Protein AF-A0A3L9HXM2-F1 (afdb_monomer)

Structure (mmCIF, N/CA/C/O backbone):
data_AF-A0A3L9HXM2-F1
#
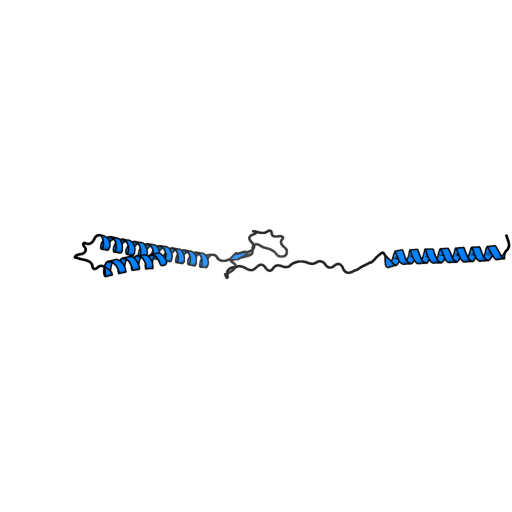_entry.id   AF-A0A3L9HXM2-F1
#
loop_
_atom_site.group_PDB
_atom_site.id
_atom_site.type_symbol
_atom_site.label_atom_id
_atom_site.label_alt_id
_atom_site.label_comp_id
_atom_site.label_asym_id
_atom_site.label_entity_id
_atom_site.label_seq_id
_atom_site.pdbx_PDB_ins_code
_atom_site.Cartn_x
_atom_site.Cartn_y
_atom_site.Cartn_z
_atom_site.occupancy
_atom_site.B_iso_or_equiv
_atom_site.auth_seq_id
_atom_site.auth_comp_id
_atom_site.auth_asym_id
_atom_site.auth_atom_id
_atom_site.pdbx_PDB_model_num
ATOM 1 N N . MET A 1 1 ? 21.720 9.337 -98.840 1.00 55.75 1 MET A N 1
ATOM 2 C CA . MET A 1 1 ? 21.397 10.198 -97.678 1.00 55.75 1 MET A CA 1
ATOM 3 C C . MET A 1 1 ? 22.603 11.096 -97.420 1.00 55.75 1 MET A C 1
ATOM 5 O O . MET A 1 1 ? 23.704 10.574 -97.320 1.00 55.75 1 MET A O 1
ATOM 9 N N . SER A 1 2 ? 22.446 12.424 -97.460 1.00 52.75 2 SER A N 1
ATOM 10 C CA . SER A 1 2 ? 23.579 13.370 -97.450 1.00 52.75 2 SER A CA 1
ATOM 11 C C . SER A 1 2 ? 24.424 13.229 -96.174 1.00 52.75 2 SER A C 1
ATOM 13 O O . SER A 1 2 ? 23.884 13.033 -95.085 1.00 52.75 2 SER A O 1
ATOM 15 N N . ILE A 1 3 ? 25.750 13.359 -96.273 1.00 67.94 3 ILE A N 1
ATOM 16 C CA . ILE A 1 3 ? 26.680 13.191 -95.138 1.00 67.94 3 ILE A CA 1
ATOM 17 C C . ILE A 1 3 ? 26.329 14.104 -93.949 1.00 67.94 3 ILE A C 1
ATOM 19 O O . ILE A 1 3 ? 26.626 13.791 -92.800 1.00 67.94 3 ILE A O 1
ATOM 23 N N . LYS A 1 4 ? 25.651 15.228 -94.220 1.00 67.25 4 LYS A N 1
ATOM 24 C CA . LYS A 1 4 ? 25.163 16.173 -93.210 1.00 67.25 4 LYS A CA 1
ATOM 25 C C . LYS A 1 4 ? 24.058 15.560 -92.341 1.00 67.25 4 LYS A C 1
ATOM 27 O O . LYS A 1 4 ? 24.134 15.656 -91.124 1.00 67.25 4 LYS A O 1
ATOM 32 N N . THR A 1 5 ? 23.092 14.857 -92.936 1.00 72.00 5 THR A N 1
ATOM 33 C CA . THR A 1 5 ? 22.006 14.178 -92.199 1.00 72.00 5 THR A CA 1
ATOM 34 C C . THR A 1 5 ? 22.505 13.035 -91.309 1.00 72.00 5 THR A C 1
ATOM 36 O O . THR A 1 5 ? 21.989 12.866 -90.209 1.00 72.00 5 THR A O 1
ATOM 39 N N . ILE A 1 6 ? 23.561 12.318 -91.721 1.00 79.00 6 ILE A N 1
ATOM 40 C CA . ILE A 1 6 ? 24.196 11.269 -90.900 1.00 79.00 6 ILE A CA 1
ATOM 41 C C . ILE A 1 6 ? 24.810 11.854 -89.615 1.00 79.00 6 ILE A C 1
ATOM 43 O O . ILE A 1 6 ? 24.694 11.261 -88.544 1.00 79.00 6 ILE A O 1
ATOM 47 N N . LYS A 1 7 ? 25.424 13.043 -89.706 1.00 77.12 7 LYS A N 1
ATOM 48 C CA . LYS A 1 7 ? 26.064 13.710 -88.562 1.00 77.12 7 LYS A CA 1
ATOM 49 C C . LYS A 1 7 ? 25.035 14.130 -87.514 1.00 77.12 7 LYS A C 1
ATOM 51 O O . LYS A 1 7 ? 25.217 13.821 -86.343 1.00 77.12 7 LYS A O 1
ATOM 56 N N . TYR A 1 8 ? 23.929 14.749 -87.935 1.00 84.69 8 TYR A N 1
ATOM 57 C CA . TYR A 1 8 ? 22.852 15.139 -87.016 1.00 84.69 8 TYR A CA 1
ATOM 58 C C . TYR A 1 8 ? 22.212 13.931 -86.323 1.00 84.69 8 TYR A C 1
ATOM 60 O O . TYR A 1 8 ? 21.974 13.977 -85.119 1.00 84.69 8 TYR A O 1
ATOM 68 N N . PHE A 1 9 ? 21.996 12.829 -87.049 1.00 86.81 9 PHE A N 1
ATOM 69 C CA . PHE A 1 9 ? 21.430 11.610 -86.469 1.00 86.81 9 PHE A CA 1
ATOM 70 C C . PHE A 1 9 ? 22.362 10.988 -85.416 1.00 86.81 9 PHE A C 1
ATOM 72 O O . PHE A 1 9 ? 21.914 10.614 -84.336 1.00 86.81 9 PHE A O 1
ATOM 79 N N . SER A 1 10 ? 23.674 10.969 -85.679 1.00 87.06 10 SER A N 1
ATOM 80 C CA . SER A 1 10 ? 24.675 10.510 -84.710 1.00 87.06 10 SER A CA 1
ATOM 81 C C . SER A 1 10 ? 24.707 11.374 -83.447 1.00 87.06 10 SER A C 1
ATOM 83 O O . SER A 1 10 ? 24.793 10.831 -82.349 1.00 87.06 10 SER A O 1
ATOM 85 N N . THR A 1 11 ? 24.626 12.702 -83.572 1.00 90.62 11 THR A N 1
ATOM 86 C CA . THR A 1 11 ? 24.600 13.601 -82.406 1.00 90.62 11 THR A CA 1
ATOM 87 C C . THR A 1 11 ? 23.337 13.402 -81.570 1.00 90.62 11 THR A C 1
ATOM 89 O O . THR A 1 11 ? 23.421 13.384 -80.345 1.00 90.62 11 THR A O 1
ATOM 92 N N . ILE A 1 12 ? 22.183 13.188 -82.211 1.00 92.81 12 ILE A N 1
ATOM 93 C CA . ILE A 1 12 ? 20.916 12.911 -81.518 1.00 92.81 12 ILE A CA 1
ATOM 94 C C . ILE A 1 12 ? 20.987 11.578 -80.768 1.00 92.81 12 ILE A C 1
ATOM 96 O O . ILE A 1 12 ? 20.596 11.522 -79.607 1.00 92.81 12 ILE A O 1
ATOM 100 N N . ILE A 1 13 ? 21.535 10.525 -81.382 1.00 94.00 13 ILE A N 1
ATOM 101 C CA . ILE A 1 13 ? 21.715 9.229 -80.711 1.00 94.00 13 ILE A CA 1
ATOM 102 C C . ILE A 1 13 ? 22.594 9.382 -79.468 1.00 94.00 13 ILE A C 1
ATOM 104 O O . ILE A 1 13 ? 22.219 8.918 -78.394 1.00 94.00 13 ILE A O 1
ATOM 108 N N . VAL A 1 14 ? 23.735 10.067 -79.587 1.00 94.88 14 VAL A N 1
ATOM 109 C CA . VAL A 1 14 ? 24.642 10.290 -78.450 1.00 94.88 14 VAL A CA 1
ATOM 110 C C . VAL A 1 14 ? 23.956 11.099 -77.346 1.00 94.88 14 VAL A C 1
ATOM 112 O O . VAL A 1 14 ? 24.079 10.753 -76.172 1.00 94.88 14 VAL A O 1
ATOM 115 N N . ALA A 1 15 ? 23.182 12.127 -77.705 1.00 95.06 15 ALA A N 1
ATOM 116 C CA . ALA A 1 15 ? 22.418 12.917 -76.744 1.00 95.06 15 ALA A CA 1
ATOM 117 C C . ALA A 1 15 ? 21.354 12.074 -76.017 1.00 95.06 15 ALA A C 1
ATOM 119 O O . ALA A 1 15 ? 21.239 12.158 -74.797 1.00 95.06 15 ALA A O 1
ATOM 120 N N . ILE A 1 16 ? 20.624 11.215 -76.737 1.00 95.88 16 ILE A N 1
ATOM 121 C CA . ILE A 1 16 ? 19.622 10.313 -76.147 1.00 95.88 16 ILE A CA 1
ATOM 122 C C . ILE A 1 16 ? 20.285 9.330 -75.177 1.00 95.88 16 ILE A C 1
ATOM 124 O O . ILE A 1 16 ? 19.805 9.158 -74.058 1.00 95.88 16 ILE A O 1
ATOM 128 N N . VAL A 1 17 ? 21.407 8.720 -75.566 1.00 96.00 17 VAL A N 1
ATOM 129 C CA . VAL A 1 17 ? 22.145 7.786 -74.702 1.00 96.00 17 VAL A CA 1
ATOM 130 C C . VAL A 1 17 ? 22.645 8.485 -73.436 1.00 96.00 17 VAL A C 1
ATOM 132 O O . VAL A 1 17 ? 22.517 7.925 -72.350 1.00 96.00 17 VAL A O 1
ATOM 135 N N . ALA A 1 18 ? 23.149 9.717 -73.543 1.00 95.44 18 ALA A N 1
ATOM 136 C CA . ALA A 1 18 ? 23.585 10.497 -72.386 1.00 95.44 18 ALA A CA 1
ATOM 137 C C . ALA A 1 18 ? 22.428 10.802 -71.417 1.00 95.44 18 ALA A C 1
ATOM 139 O O . ALA A 1 18 ? 22.592 10.669 -70.204 1.00 95.44 18 ALA A O 1
ATOM 140 N N . VAL A 1 19 ? 21.246 11.151 -71.939 1.00 96.31 19 VAL A N 1
ATOM 141 C CA . VAL A 1 19 ? 20.044 11.394 -71.122 1.00 96.31 19 VAL A CA 1
ATOM 142 C C . VAL A 1 19 ? 19.584 10.114 -70.421 1.00 96.31 19 VAL A C 1
ATOM 144 O O . VAL A 1 19 ? 19.309 10.142 -69.223 1.00 96.31 19 VAL A O 1
ATOM 147 N N . LEU A 1 20 ? 19.547 8.983 -71.131 1.00 95.56 20 LEU A N 1
ATOM 148 C CA . LEU A 1 20 ? 19.166 7.690 -70.553 1.00 95.56 20 LEU A CA 1
ATOM 149 C C . LEU A 1 20 ? 20.157 7.225 -69.481 1.00 95.56 20 LEU A C 1
ATOM 151 O O . LEU A 1 20 ? 19.737 6.763 -68.422 1.00 95.56 20 LEU A O 1
ATOM 155 N N . ALA A 1 21 ? 21.460 7.390 -69.722 1.00 94.75 21 ALA A N 1
ATOM 156 C CA . ALA A 1 21 ? 22.498 7.071 -68.748 1.00 94.75 21 ALA A CA 1
ATOM 157 C C . ALA A 1 21 ? 22.381 7.950 -67.495 1.00 94.75 21 ALA A C 1
ATOM 159 O O . ALA A 1 21 ? 22.449 7.432 -66.383 1.00 94.75 21 ALA A O 1
ATOM 160 N N . GLY A 1 22 ? 22.140 9.255 -67.664 1.00 93.38 22 GLY A N 1
ATOM 161 C CA . GLY A 1 22 ? 21.911 10.181 -66.555 1.00 93.38 22 GLY A CA 1
ATOM 162 C C . GLY A 1 22 ? 20.668 9.824 -65.739 1.00 93.38 22 GLY A C 1
ATOM 163 O O . GLY A 1 22 ? 20.731 9.792 -64.512 1.00 93.38 22 GLY A O 1
ATOM 164 N N . TRP A 1 23 ? 19.560 9.488 -66.406 1.00 91.88 23 TRP A N 1
ATOM 165 C CA . TRP A 1 23 ? 18.331 9.047 -65.744 1.00 91.88 23 TRP A CA 1
ATOM 166 C C . TRP A 1 23 ? 18.530 7.740 -64.968 1.00 91.88 23 TRP A C 1
ATOM 168 O O . TRP A 1 23 ? 18.099 7.632 -63.821 1.00 91.88 23 TRP A O 1
ATOM 178 N N . TRP A 1 24 ? 19.243 6.772 -65.549 1.00 90.38 24 TRP A N 1
ATOM 179 C CA . TRP A 1 24 ? 19.547 5.500 -64.895 1.00 90.38 24 TRP A CA 1
ATOM 180 C C . TRP A 1 24 ? 20.447 5.680 -63.666 1.00 90.38 24 TRP A C 1
ATOM 182 O O . TRP A 1 24 ? 20.139 5.144 -62.602 1.00 90.38 24 TRP A O 1
ATOM 192 N N . LEU A 1 25 ? 21.509 6.489 -63.779 1.00 88.12 25 LEU A N 1
ATOM 193 C CA . LEU A 1 25 ? 22.404 6.802 -62.659 1.00 88.12 25 LEU A CA 1
ATOM 194 C C . LEU A 1 25 ? 21.656 7.531 -61.538 1.00 88.12 25 LEU A C 1
ATOM 196 O O . LEU A 1 25 ? 21.815 7.188 -60.369 1.00 88.12 25 LEU A O 1
ATOM 200 N N . TRP A 1 26 ? 20.807 8.498 -61.893 1.00 86.25 26 TRP A N 1
ATOM 201 C CA . TRP A 1 26 ? 19.968 9.209 -60.934 1.00 86.25 26 TRP A CA 1
ATOM 202 C C . TRP A 1 26 ? 19.033 8.247 -60.200 1.00 86.25 26 TRP A C 1
ATOM 204 O O . TRP A 1 26 ? 18.944 8.273 -58.976 1.00 86.25 26 TRP A O 1
ATOM 214 N N . ASN A 1 27 ? 18.366 7.350 -60.926 1.00 86.69 27 ASN A N 1
ATOM 215 C CA . ASN A 1 27 ? 17.464 6.372 -60.327 1.00 86.69 27 ASN A CA 1
ATOM 216 C C . ASN A 1 27 ? 18.208 5.408 -59.392 1.00 86.69 27 ASN A C 1
ATOM 218 O O . ASN A 1 27 ? 17.754 5.151 -58.281 1.00 86.69 27 ASN A O 1
ATOM 222 N N . TYR A 1 28 ? 19.374 4.918 -59.817 1.00 81.69 28 TYR A N 1
ATOM 223 C CA . TYR A 1 28 ? 20.189 3.987 -59.041 1.00 81.69 28 TYR A CA 1
ATOM 224 C C . TYR A 1 28 ? 20.706 4.612 -57.736 1.00 81.69 28 TYR A C 1
ATOM 226 O O . TYR A 1 28 ? 20.582 4.003 -56.673 1.00 81.69 28 TYR A O 1
ATOM 234 N N . TYR A 1 29 ? 21.234 5.840 -57.799 1.00 79.06 29 TYR A N 1
ATOM 235 C CA . TYR A 1 29 ? 21.859 6.493 -56.646 1.00 79.06 29 TYR A CA 1
ATOM 236 C C . TYR A 1 29 ? 20.887 7.272 -55.752 1.00 79.06 29 TYR A C 1
ATOM 238 O O . TYR A 1 29 ? 21.106 7.311 -54.543 1.00 79.06 29 TYR A O 1
ATOM 246 N N . MET A 1 30 ? 19.819 7.874 -56.289 1.00 76.00 30 MET A N 1
ATOM 247 C CA . MET A 1 30 ? 18.888 8.673 -55.476 1.00 76.00 30 MET A CA 1
ATOM 248 C C . MET A 1 30 ? 17.681 7.892 -54.948 1.00 76.00 30 MET A C 1
ATOM 250 O O . MET A 1 30 ? 17.165 8.266 -53.898 1.00 76.00 30 MET A O 1
ATOM 254 N N . GLN A 1 31 ? 17.209 6.833 -55.621 1.00 69.25 31 GLN A N 1
ATOM 255 C CA . GLN A 1 31 ? 16.030 6.079 -55.147 1.00 69.25 31 GLN A CA 1
ATOM 256 C C . GLN A 1 31 ? 16.360 4.922 -54.201 1.00 69.25 31 GLN A C 1
ATOM 258 O O . GLN A 1 31 ? 15.445 4.292 -53.676 1.00 69.25 31 GLN A O 1
ATOM 263 N N . SER A 1 32 ? 17.643 4.674 -53.933 1.00 65.31 32 SER A N 1
ATOM 264 C CA . SER A 1 32 ? 18.091 3.692 -52.942 1.00 65.31 32 SER A CA 1
ATOM 265 C C . SER A 1 32 ? 18.663 4.412 -51.716 1.00 65.31 32 SER A C 1
ATOM 267 O O . SER A 1 32 ? 19.885 4.482 -51.563 1.00 65.31 32 SER A O 1
ATOM 269 N N . PRO A 1 33 ? 17.819 4.998 -50.843 1.00 63.66 33 PRO A N 1
ATOM 270 C CA . PRO A 1 33 ? 18.285 5.614 -49.612 1.00 63.66 33 PRO A CA 1
ATOM 271 C C . PRO A 1 33 ? 18.851 4.527 -48.694 1.00 63.66 33 PRO A C 1
ATOM 273 O O . PRO A 1 33 ? 18.128 3.806 -48.011 1.00 63.66 33 PRO A O 1
ATOM 276 N N . TRP A 1 34 ? 20.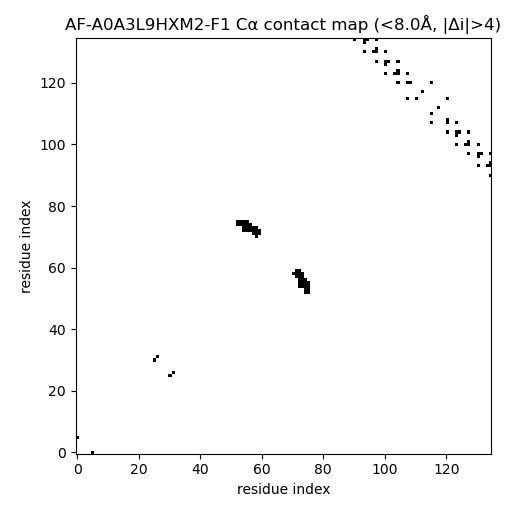173 4.397 -48.689 1.00 69.06 34 TRP A N 1
ATOM 277 C CA . TRP A 1 34 ? 20.900 3.601 -47.717 1.00 69.06 34 TRP A CA 1
ATOM 278 C C . TRP A 1 34 ? 21.082 4.467 -46.468 1.00 69.06 34 TRP A C 1
ATOM 280 O O . TRP A 1 34 ? 21.713 5.521 -46.505 1.00 69.06 34 TRP A O 1
ATOM 290 N N . THR A 1 35 ? 20.488 4.055 -45.351 1.00 70.94 35 THR A N 1
ATOM 291 C CA . THR A 1 35 ? 20.744 4.681 -44.054 1.00 70.94 35 THR A CA 1
ATOM 292 C C . THR A 1 35 ? 21.347 3.648 -43.123 1.00 70.94 35 THR A C 1
ATOM 294 O O . THR A 1 35 ? 20.830 2.542 -42.978 1.00 70.94 35 THR A O 1
ATOM 297 N N . ARG A 1 36 ? 22.471 3.999 -42.497 1.00 71.69 36 ARG A N 1
ATOM 298 C CA . ARG A 1 36 ? 23.103 3.173 -41.460 1.00 71.69 36 ARG A CA 1
ATOM 299 C C . ARG A 1 36 ? 22.381 3.307 -40.111 1.00 71.69 36 ARG A C 1
ATOM 301 O O . ARG A 1 36 ? 22.730 2.622 -39.154 1.00 71.69 36 ARG A O 1
ATOM 308 N N . ASP A 1 37 ? 21.370 4.170 -40.038 1.00 75.50 37 ASP A N 1
ATOM 309 C CA . ASP A 1 37 ? 20.716 4.543 -38.792 1.00 75.50 37 ASP A CA 1
ATOM 310 C C . ASP A 1 37 ? 19.475 3.685 -38.533 1.00 75.50 37 ASP A C 1
ATOM 312 O O . ASP A 1 37 ? 18.335 4.099 -38.742 1.00 75.50 37 ASP A O 1
ATOM 316 N N . GLY A 1 38 ? 19.702 2.479 -38.016 1.00 79.31 38 GLY A N 1
ATOM 317 C CA . GLY A 1 38 ? 18.677 1.724 -37.300 1.00 79.31 38 GLY A CA 1
ATOM 318 C C . GLY A 1 38 ? 18.660 2.139 -35.828 1.00 79.31 38 GLY A C 1
ATOM 319 O O . GLY A 1 38 ? 19.673 2.018 -35.142 1.00 79.31 38 GLY A O 1
ATOM 320 N N . LYS A 1 39 ? 17.522 2.622 -35.314 1.00 83.19 39 LYS A N 1
ATOM 321 C CA . LYS A 1 39 ? 17.337 2.897 -33.877 1.00 83.19 39 LYS A CA 1
ATOM 322 C C . LYS A 1 39 ? 16.279 1.962 -33.311 1.00 83.19 39 LYS A C 1
ATOM 324 O O . LYS A 1 39 ? 15.118 2.042 -33.696 1.00 83.19 39 LYS A O 1
ATOM 329 N N . ILE A 1 40 ? 16.676 1.118 -32.364 1.00 84.56 40 ILE A N 1
ATOM 330 C CA . ILE A 1 40 ? 15.750 0.301 -31.577 1.00 84.56 40 ILE A CA 1
ATOM 331 C C . ILE A 1 40 ? 15.384 1.098 -30.325 1.00 84.56 40 ILE A C 1
ATOM 333 O O . ILE A 1 40 ? 16.255 1.631 -29.634 1.00 84.56 40 ILE A O 1
ATOM 337 N N . ARG A 1 41 ? 14.085 1.219 -30.049 1.00 85.12 41 ARG A N 1
ATOM 338 C CA . ARG A 1 41 ? 13.565 1.813 -28.815 1.00 85.12 41 ARG A CA 1
ATOM 339 C C . ARG A 1 41 ? 13.176 0.669 -27.885 1.00 85.12 41 ARG A C 1
ATOM 341 O O . ARG A 1 41 ? 12.397 -0.187 -28.282 1.00 85.12 41 ARG A O 1
ATOM 348 N N . ALA A 1 42 ? 13.716 0.669 -26.673 1.00 85.19 42 ALA A N 1
ATOM 349 C CA . ALA A 1 42 ? 13.277 -0.213 -25.601 1.00 85.19 42 ALA A CA 1
ATOM 350 C C . ALA A 1 42 ? 12.707 0.654 -24.480 1.00 85.19 42 ALA A C 1
ATOM 352 O O . ALA A 1 42 ? 13.361 1.601 -24.032 1.00 85.19 42 ALA A O 1
ATOM 353 N N . GLU A 1 43 ? 11.491 0.344 -24.053 1.00 83.25 43 GLU A N 1
ATOM 354 C CA . GLU A 1 43 ? 10.909 0.943 -22.862 1.00 83.25 43 GLU A CA 1
ATOM 355 C C . GLU A 1 43 ? 11.458 0.214 -21.637 1.00 83.25 43 GLU A C 1
ATOM 357 O O . GLU A 1 43 ? 11.448 -1.014 -21.570 1.00 83.25 43 GLU A O 1
ATOM 362 N N . LYS A 1 44 ? 12.003 0.974 -20.686 1.00 85.69 44 LYS A N 1
ATOM 363 C CA . LYS A 1 44 ? 12.528 0.433 -19.433 1.00 85.69 44 LYS A CA 1
ATOM 364 C C . LYS A 1 44 ? 11.626 0.900 -18.308 1.00 85.69 44 LYS A C 1
ATOM 366 O O . LYS A 1 44 ? 11.551 2.098 -18.050 1.00 85.69 44 LYS A O 1
ATOM 371 N N . VAL A 1 45 ? 10.990 -0.049 -17.633 1.00 86.44 45 VAL A N 1
ATOM 372 C CA . VAL A 1 45 ? 10.165 0.210 -16.454 1.00 86.44 45 VAL A CA 1
ATOM 373 C C . VAL A 1 45 ? 10.935 -0.253 -15.225 1.00 86.44 45 VAL A C 1
ATOM 375 O O . VAL A 1 45 ? 11.425 -1.379 -15.179 1.00 86.44 45 VAL A O 1
ATOM 378 N N . SER A 1 46 ? 11.067 0.629 -14.236 1.00 86.94 46 SER A N 1
ATOM 379 C CA . SER A 1 46 ? 11.626 0.260 -12.937 1.00 86.94 46 SER A CA 1
ATOM 380 C C . SER A 1 46 ? 10.536 -0.376 -12.085 1.00 86.94 46 SER A C 1
ATOM 382 O O . SER A 1 46 ? 9.455 0.191 -11.938 1.00 86.94 46 SER A O 1
ATOM 384 N N . ILE A 1 47 ? 10.828 -1.535 -11.503 1.00 88.00 47 ILE A N 1
ATOM 385 C CA . ILE A 1 47 ? 9.918 -2.237 -10.599 1.00 88.00 47 ILE A CA 1
ATOM 386 C C . ILE A 1 47 ? 10.333 -1.900 -9.170 1.00 88.00 47 ILE A C 1
ATOM 388 O O . ILE A 1 47 ? 11.483 -2.108 -8.782 1.00 88.00 47 ILE A O 1
ATOM 392 N N . THR A 1 48 ? 9.403 -1.364 -8.384 1.00 90.12 48 THR A N 1
ATOM 393 C CA . THR A 1 48 ? 9.652 -0.955 -6.998 1.00 90.12 48 THR A CA 1
ATOM 394 C C . THR A 1 48 ? 8.555 -1.509 -6.091 1.00 90.12 48 THR A C 1
ATOM 396 O O . THR A 1 48 ? 7.381 -1.456 -6.466 1.00 90.12 48 THR A O 1
ATOM 399 N N . PRO A 1 49 ? 8.901 -2.048 -4.909 1.00 91.88 49 PRO A N 1
ATOM 400 C CA . PRO A 1 49 ? 7.903 -2.476 -3.940 1.00 91.88 49 PRO A CA 1
ATOM 401 C C . PRO A 1 49 ? 7.004 -1.321 -3.490 1.00 91.88 49 PRO A C 1
ATOM 403 O O . PRO A 1 49 ? 7.479 -0.216 -3.246 1.00 91.88 49 PRO A O 1
ATOM 406 N N . GLN A 1 50 ? 5.711 -1.600 -3.320 1.00 92.38 50 GLN A N 1
ATOM 407 C CA . GLN A 1 50 ? 4.738 -0.631 -2.790 1.00 92.38 50 GLN A CA 1
ATOM 408 C C . GLN A 1 50 ? 4.896 -0.394 -1.281 1.00 92.38 50 GLN A C 1
ATOM 410 O O . GLN A 1 50 ? 4.390 0.587 -0.745 1.00 92.38 50 GLN A O 1
ATOM 415 N N . VAL A 1 51 ? 5.584 -1.304 -0.587 1.00 92.50 51 VAL A N 1
ATOM 416 C CA . VAL A 1 51 ? 5.816 -1.243 0.856 1.00 92.50 51 VAL A CA 1
ATOM 417 C C . VAL A 1 51 ? 7.300 -1.391 1.157 1.00 92.50 51 VAL A C 1
ATOM 419 O O . VAL A 1 51 ? 8.008 -2.173 0.520 1.00 92.50 51 VAL A O 1
ATOM 422 N N . SER A 1 52 ? 7.769 -0.646 2.152 1.00 91.31 52 SER A N 1
ATOM 423 C CA . SER A 1 52 ? 9.140 -0.749 2.647 1.00 91.31 52 SER A CA 1
ATOM 424 C C . SER A 1 52 ? 9.308 -2.006 3.495 1.00 91.31 52 SER A C 1
ATOM 426 O O . SER A 1 52 ? 8.477 -2.298 4.353 1.00 91.31 52 SER A O 1
ATOM 428 N N . GLY A 1 53 ? 10.411 -2.726 3.311 1.00 92.25 53 GLY A N 1
ATOM 429 C CA . GLY A 1 53 ? 10.719 -3.894 4.125 1.00 92.25 53 GLY A CA 1
ATOM 430 C C . GLY A 1 53 ? 12.012 -4.577 3.709 1.00 92.25 53 GLY A C 1
ATOM 431 O O . GLY A 1 53 ? 12.612 -4.257 2.682 1.00 92.25 53 GLY A O 1
ATOM 432 N N . ARG A 1 54 ? 12.452 -5.529 4.530 1.00 93.69 54 ARG A N 1
ATOM 433 C CA . ARG A 1 54 ? 13.622 -6.352 4.230 1.00 93.69 54 ARG A CA 1
ATOM 434 C C . ARG A 1 54 ? 13.262 -7.390 3.168 1.00 93.69 54 ARG A C 1
ATOM 436 O O . ARG A 1 54 ? 12.281 -8.110 3.326 1.00 93.69 54 ARG A O 1
ATOM 443 N N . ILE A 1 55 ? 14.084 -7.504 2.128 1.00 93.31 55 ILE A N 1
ATOM 444 C CA . ILE A 1 55 ? 13.967 -8.572 1.128 1.00 93.31 55 ILE A CA 1
ATOM 445 C C . ILE A 1 55 ? 14.505 -9.871 1.743 1.00 93.31 55 ILE A C 1
ATOM 447 O O . ILE A 1 55 ? 15.633 -9.907 2.237 1.00 93.31 55 ILE A O 1
ATOM 451 N N . VAL A 1 56 ? 13.679 -10.915 1.745 1.00 94.88 56 VAL A N 1
ATOM 452 C CA . VAL A 1 56 ? 14.016 -12.264 2.231 1.00 94.88 56 VAL A CA 1
ATOM 453 C C . VAL A 1 56 ? 14.547 -13.122 1.092 1.00 94.88 56 VAL A C 1
ATOM 455 O O . VAL A 1 56 ? 15.497 -13.874 1.281 1.00 94.88 56 VAL A O 1
ATOM 458 N N . GLU A 1 57 ? 13.957 -12.983 -0.093 1.00 93.94 57 GLU A N 1
ATOM 459 C CA . GLU A 1 57 ? 14.290 -13.797 -1.256 1.00 93.94 57 GLU A CA 1
ATOM 460 C C . GLU A 1 57 ? 14.169 -12.977 -2.542 1.00 93.94 57 GLU A C 1
ATOM 462 O O . GLU A 1 57 ? 13.273 -12.138 -2.678 1.00 93.94 57 GLU A O 1
ATOM 467 N N . LEU A 1 58 ? 15.078 -13.235 -3.483 1.00 93.19 58 LEU A N 1
ATOM 468 C CA . LEU A 1 58 ? 15.047 -12.697 -4.837 1.00 93.19 58 LEU A CA 1
ATOM 469 C C . LEU A 1 58 ? 14.874 -13.870 -5.806 1.00 93.19 58 LEU A C 1
ATOM 471 O O . LEU A 1 58 ? 15.798 -14.653 -6.008 1.00 93.19 58 LEU A O 1
ATOM 475 N N . ASN A 1 59 ? 13.687 -13.979 -6.397 1.00 91.12 59 ASN A N 1
ATOM 476 C CA . ASN A 1 59 ? 13.258 -15.124 -7.20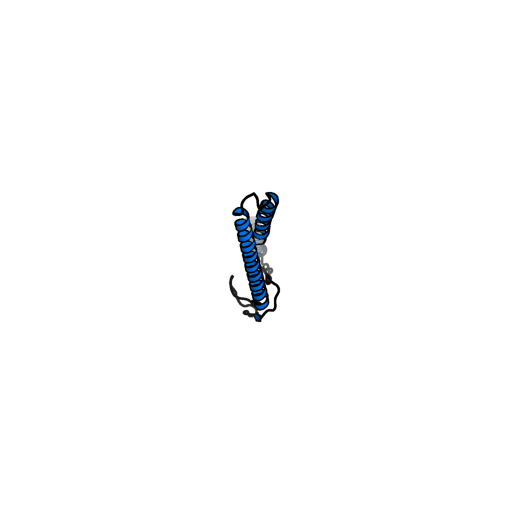5 1.00 91.12 59 ASN A CA 1
ATOM 477 C C . ASN A 1 59 ? 13.521 -14.936 -8.707 1.00 91.12 59 ASN A C 1
ATOM 479 O O . ASN A 1 59 ? 12.898 -15.579 -9.550 1.00 91.12 59 ASN A O 1
ATOM 483 N N . ILE A 1 60 ? 14.460 -14.053 -9.051 1.00 93.00 60 ILE A N 1
ATOM 484 C CA . ILE A 1 60 ? 14.800 -13.711 -10.432 1.00 93.00 60 ILE A CA 1
ATOM 485 C C . ILE A 1 60 ? 16.301 -13.725 -10.665 1.00 93.00 60 ILE A C 1
ATOM 487 O O . ILE A 1 60 ? 17.107 -13.514 -9.757 1.00 93.00 60 ILE A O 1
ATOM 491 N N . LYS A 1 61 ? 16.666 -13.938 -11.925 1.00 92.81 61 LYS A N 1
ATOM 492 C CA . LYS A 1 61 ? 18.028 -13.799 -12.436 1.00 92.81 61 LYS A CA 1
ATOM 493 C C . LYS A 1 61 ? 18.092 -12.664 -13.448 1.00 92.81 61 LYS A C 1
ATOM 495 O O . LYS A 1 61 ? 17.073 -12.230 -13.984 1.00 92.81 61 LYS A O 1
ATOM 500 N N . ASP A 1 62 ? 19.304 -12.192 -13.707 1.00 90.31 62 ASP A N 1
ATOM 501 C CA . ASP A 1 62 ? 19.520 -11.132 -14.685 1.00 90.31 62 ASP A CA 1
ATOM 502 C C . ASP A 1 62 ? 19.053 -11.557 -16.087 1.00 90.31 62 ASP A C 1
ATOM 504 O O . ASP A 1 62 ? 19.212 -12.713 -16.489 1.00 90.31 62 ASP A O 1
ATOM 508 N N . ASN A 1 63 ? 18.453 -10.610 -16.810 1.00 89.00 63 ASN A N 1
ATOM 509 C CA . ASN A 1 63 ? 17.884 -10.782 -18.149 1.00 89.00 63 ASN A CA 1
ATOM 510 C C . ASN A 1 63 ? 16.859 -11.935 -18.288 1.00 89.00 63 ASN A C 1
ATOM 512 O O . ASN A 1 63 ? 16.626 -12.441 -19.389 1.00 89.00 63 ASN A O 1
ATOM 516 N N . GLN A 1 64 ? 16.248 -12.371 -17.180 1.00 91.81 64 GLN A N 1
ATOM 517 C CA . GLN A 1 64 ? 15.199 -13.386 -17.186 1.00 91.81 64 GLN A CA 1
ATOM 518 C C . GLN A 1 64 ? 13.902 -12.820 -17.777 1.00 91.81 64 GLN A C 1
ATOM 520 O O . GLN A 1 64 ? 13.439 -11.750 -17.382 1.00 91.81 64 GLN A O 1
ATOM 525 N N . LEU A 1 65 ? 13.284 -13.571 -18.692 1.00 92.44 65 LEU A N 1
ATOM 526 C CA . LEU A 1 65 ? 11.936 -13.268 -19.168 1.00 92.44 65 LEU A CA 1
ATOM 527 C C . LEU A 1 65 ? 10.929 -13.544 -18.043 1.00 92.44 65 LEU A C 1
ATOM 529 O O . LEU A 1 65 ? 10.894 -14.652 -17.507 1.00 92.44 65 LEU A O 1
ATOM 533 N N . VAL A 1 66 ? 10.119 -12.543 -17.710 1.00 92.75 66 VAL A N 1
ATOM 534 C CA . VAL A 1 66 ? 9.073 -12.618 -16.682 1.00 92.75 66 VAL A CA 1
ATOM 535 C C . VAL A 1 66 ? 7.747 -12.123 -17.247 1.00 92.75 66 VAL A C 1
ATOM 537 O O . VAL A 1 66 ? 7.719 -11.268 -18.135 1.00 92.75 66 VAL A O 1
ATOM 540 N N . ASN A 1 67 ? 6.652 -12.659 -16.727 1.00 92.81 67 ASN A N 1
ATOM 541 C CA . ASN A 1 67 ? 5.292 -12.282 -17.077 1.00 92.81 67 ASN A CA 1
ATOM 542 C C . ASN A 1 67 ? 4.633 -11.498 -15.936 1.00 92.81 67 ASN A C 1
ATOM 544 O O . ASN A 1 67 ? 5.095 -11.478 -14.793 1.00 92.81 67 ASN A O 1
ATOM 548 N N . ALA A 1 68 ? 3.520 -10.837 -16.247 1.00 90.50 68 ALA A N 1
ATOM 549 C CA . ALA A 1 68 ? 2.727 -10.156 -15.235 1.00 90.50 68 ALA A CA 1
ATOM 550 C C . ALA A 1 68 ? 2.180 -11.165 -14.211 1.00 90.50 68 ALA A C 1
ATOM 552 O O . ALA A 1 68 ? 1.538 -12.145 -14.581 1.00 90.50 68 ALA A O 1
ATOM 553 N N . GLY A 1 69 ? 2.413 -10.887 -12.928 1.00 92.44 69 GLY A N 1
ATOM 554 C CA . GLY A 1 69 ? 2.008 -11.753 -11.819 1.00 92.44 69 GLY A CA 1
ATOM 555 C C . GLY A 1 69 ? 3.103 -12.697 -11.317 1.00 92.44 69 GLY A C 1
ATOM 556 O O . GLY A 1 69 ? 2.914 -13.311 -10.269 1.00 92.44 69 GLY A O 1
ATOM 557 N N . ASP A 1 70 ? 4.249 -12.776 -11.997 1.00 93.62 70 ASP A N 1
ATOM 558 C CA . ASP A 1 70 ? 5.366 -13.596 -11.533 1.00 93.62 70 ASP A CA 1
ATOM 559 C C . ASP A 1 70 ? 5.952 -13.044 -10.222 1.00 93.62 70 ASP A C 1
ATOM 561 O O . ASP A 1 70 ? 6.110 -11.834 -10.031 1.00 93.62 70 ASP A O 1
ATOM 565 N N . LEU A 1 71 ? 6.296 -13.949 -9.303 1.00 93.19 71 LEU A N 1
ATOM 566 C CA . LEU A 1 71 ? 6.925 -13.594 -8.034 1.00 93.19 71 LEU A CA 1
ATOM 567 C C . LEU A 1 71 ? 8.384 -13.199 -8.272 1.00 93.19 71 LEU A C 1
ATOM 569 O O . LEU A 1 71 ? 9.234 -14.054 -8.506 1.00 93.19 71 LEU A O 1
ATOM 573 N N . LEU A 1 72 ? 8.678 -11.904 -8.167 1.00 93.38 72 LEU A N 1
ATOM 574 C CA . LEU A 1 72 ? 10.031 -11.393 -8.401 1.00 93.38 72 LEU A CA 1
ATOM 575 C C . LEU A 1 72 ? 10.880 -11.352 -7.126 1.00 93.38 72 LEU A C 1
ATOM 577 O O . LEU A 1 72 ? 12.059 -11.699 -7.131 1.00 93.38 72 LEU A O 1
ATOM 581 N N . LEU A 1 73 ? 10.278 -10.916 -6.021 1.00 93.06 73 LEU A N 1
ATOM 582 C CA . LEU A 1 73 ? 10.935 -10.752 -4.729 1.00 93.06 73 LEU A CA 1
ATOM 583 C C . LEU A 1 73 ? 9.945 -11.009 -3.598 1.00 93.06 73 LEU A C 1
ATOM 585 O O . LEU A 1 73 ? 8.752 -10.733 -3.731 1.00 93.06 73 LEU A O 1
ATOM 589 N N . THR A 1 74 ? 10.461 -11.486 -2.473 1.00 94.31 74 THR A N 1
ATOM 590 C CA . THR A 1 74 ? 9.683 -11.738 -1.259 1.00 94.31 74 THR A CA 1
ATOM 591 C C . THR A 1 74 ? 10.164 -10.801 -0.159 1.00 94.31 74 THR A C 1
ATOM 593 O O . THR A 1 74 ? 11.343 -10.815 0.200 1.00 94.31 74 THR A O 1
ATOM 596 N N . ILE A 1 75 ? 9.260 -9.987 0.387 1.00 94.94 75 ILE A N 1
ATOM 597 C CA . ILE A 1 75 ? 9.527 -9.117 1.542 1.00 94.94 75 ILE A CA 1
ATOM 598 C C . ILE A 1 75 ? 9.161 -9.859 2.830 1.00 94.94 75 ILE A C 1
ATOM 600 O O . ILE A 1 75 ? 8.213 -10.644 2.853 1.00 94.94 75 ILE A O 1
ATOM 604 N N . ASP A 1 76 ? 9.906 -9.608 3.907 1.00 95.31 76 ASP A N 1
ATOM 605 C CA . ASP A 1 76 ? 9.600 -10.139 5.234 1.00 95.31 76 ASP A CA 1
ATOM 606 C C . ASP A 1 76 ? 8.199 -9.704 5.681 1.00 95.31 76 ASP A C 1
ATOM 608 O O . ASP A 1 76 ? 7.926 -8.524 5.909 1.00 95.31 76 ASP A O 1
ATOM 612 N N . LYS A 1 77 ? 7.308 -10.689 5.809 1.00 94.56 77 LYS A N 1
ATOM 613 C CA . LYS A 1 77 ? 5.908 -10.495 6.191 1.00 94.56 77 LYS A CA 1
ATOM 614 C C . LYS A 1 77 ? 5.715 -10.259 7.688 1.00 94.56 77 LYS A C 1
ATOM 616 O O . LYS A 1 77 ? 4.640 -9.823 8.085 1.00 94.56 77 LYS A O 1
ATOM 621 N N . THR A 1 78 ? 6.718 -10.544 8.518 1.00 95.56 78 THR A N 1
ATOM 622 C CA . THR A 1 78 ? 6.578 -10.564 9.983 1.00 95.56 78 THR A CA 1
ATOM 623 C C . THR A 1 78 ? 6.058 -9.236 10.551 1.00 95.56 78 THR A C 1
ATOM 625 O O . THR A 1 78 ? 5.074 -9.265 11.293 1.00 95.56 78 THR A O 1
ATOM 628 N N . PRO A 1 79 ? 6.605 -8.058 10.181 1.00 95.62 79 PRO A N 1
ATOM 629 C CA . PRO A 1 79 ? 6.105 -6.781 10.696 1.00 95.62 79 PRO A CA 1
ATOM 630 C C . PRO A 1 79 ? 4.666 -6.489 10.256 1.00 95.62 79 PRO A C 1
ATOM 632 O O . PRO A 1 79 ? 3.883 -5.936 11.025 1.00 95.62 79 PRO A O 1
ATOM 635 N N . PHE A 1 80 ? 4.302 -6.897 9.038 1.00 95.50 80 PHE A N 1
ATOM 636 C CA . PHE A 1 80 ? 2.959 -6.705 8.492 1.00 95.50 80 PHE A CA 1
ATOM 637 C C . PHE A 1 80 ? 1.934 -7.601 9.186 1.00 95.50 80 PHE A C 1
ATOM 639 O O . PHE A 1 80 ? 0.859 -7.128 9.535 1.00 95.50 80 PHE A O 1
ATOM 646 N N . GLN A 1 81 ? 2.291 -8.855 9.471 1.00 96.19 81 GLN A N 1
ATOM 647 C CA . GLN A 1 81 ? 1.446 -9.768 10.243 1.00 96.19 81 GLN A CA 1
ATOM 648 C C . GLN A 1 81 ? 1.239 -9.271 11.676 1.00 96.19 81 GLN A C 1
ATOM 650 O O . GLN A 1 81 ? 0.130 -9.329 12.196 1.00 96.19 81 GLN A O 1
ATOM 655 N N . ILE A 1 82 ? 2.281 -8.732 12.315 1.00 97.25 82 ILE A N 1
ATOM 656 C CA . ILE A 1 82 ? 2.152 -8.122 13.645 1.00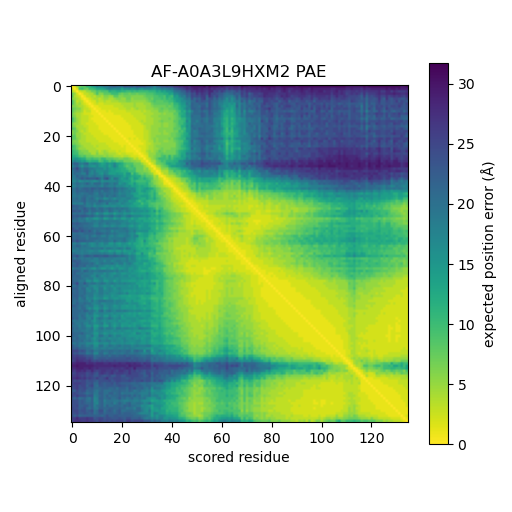 97.25 82 ILE A CA 1
ATOM 657 C C . ILE A 1 82 ? 1.227 -6.899 13.590 1.00 97.25 82 ILE A C 1
ATOM 659 O O . ILE A 1 82 ? 0.365 -6.745 14.454 1.00 97.25 82 ILE A O 1
ATOM 663 N N . ALA A 1 83 ? 1.377 -6.035 12.583 1.00 96.44 83 ALA A N 1
ATOM 664 C CA . ALA A 1 83 ? 0.508 -4.874 12.404 1.00 96.44 83 ALA A CA 1
ATOM 665 C C . ALA A 1 83 ? -0.956 -5.283 12.169 1.00 96.44 83 ALA A C 1
ATOM 667 O O . ALA A 1 83 ? -1.856 -4.693 12.765 1.00 96.44 83 ALA A O 1
ATOM 668 N N . GLU A 1 84 ? -1.186 -6.323 11.367 1.00 97.62 84 GLU A N 1
ATOM 669 C CA . GLU A 1 84 ? -2.508 -6.899 11.130 1.00 97.62 84 GLU A CA 1
ATOM 670 C C . GLU A 1 84 ? -3.124 -7.440 12.428 1.00 97.62 84 GLU A C 1
ATOM 672 O O . GLU A 1 84 ? -4.238 -7.060 12.782 1.00 97.62 84 GLU A O 1
ATOM 677 N N . LEU A 1 85 ? -2.384 -8.256 13.186 1.00 98.19 85 LEU A N 1
ATOM 678 C CA . LEU A 1 85 ? -2.841 -8.792 14.472 1.00 98.19 85 LEU A CA 1
ATOM 679 C C . LEU A 1 85 ? -3.150 -7.676 15.479 1.00 98.19 85 LEU A C 1
ATOM 681 O O . LEU A 1 85 ? -4.154 -7.740 16.188 1.00 98.19 85 LEU A O 1
ATOM 685 N N . ASN A 1 86 ? -2.332 -6.624 15.519 1.00 98.19 86 ASN A N 1
ATOM 686 C CA . ASN A 1 86 ? -2.578 -5.462 16.369 1.00 98.19 86 ASN A CA 1
ATOM 687 C C . ASN A 1 86 ? -3.850 -4.708 15.958 1.00 98.19 86 ASN A C 1
ATOM 689 O O . ASN A 1 86 ? -4.615 -4.296 16.830 1.00 98.19 86 ASN A O 1
ATOM 693 N N . ALA A 1 87 ? -4.097 -4.540 14.657 1.00 97.88 87 ALA A N 1
ATOM 694 C CA . ALA A 1 87 ? -5.316 -3.911 14.153 1.00 97.88 87 ALA A CA 1
ATOM 695 C C . ALA A 1 87 ? -6.559 -4.758 14.476 1.00 97.88 87 ALA A C 1
ATOM 697 O O . ALA A 1 87 ? -7.561 -4.228 14.952 1.00 97.88 87 ALA A O 1
ATOM 698 N N . GLN A 1 88 ? -6.473 -6.081 14.311 1.00 98.06 88 GLN A N 1
ATOM 699 C CA . GLN A 1 88 ? -7.541 -7.011 14.690 1.00 98.06 88 GLN A CA 1
ATOM 700 C C . GLN A 1 88 ? -7.827 -6.967 16.199 1.00 98.06 88 GLN A C 1
ATOM 702 O O . GLN A 1 88 ? -8.987 -6.932 16.608 1.00 98.06 88 GLN A O 1
ATOM 707 N N . ALA A 1 89 ? -6.789 -6.907 17.038 1.00 98.06 89 ALA A N 1
ATOM 708 C C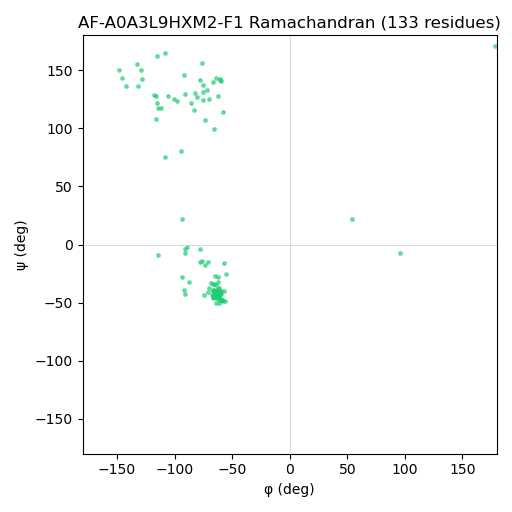A . ALA A 1 89 ? -6.947 -6.774 18.485 1.00 98.06 89 ALA A CA 1
ATOM 709 C C . ALA A 1 89 ? -7.593 -5.434 18.880 1.00 98.06 89 ALA A C 1
ATOM 711 O O . ALA A 1 89 ? -8.447 -5.398 19.769 1.00 98.06 89 ALA A O 1
ATOM 712 N N . GLN A 1 90 ? -7.226 -4.335 18.213 1.00 97.62 90 GLN A N 1
ATOM 713 C CA . GLN A 1 90 ? -7.852 -3.026 18.424 1.00 97.62 90 GLN A CA 1
ATOM 714 C C . GLN A 1 90 ? -9.329 -3.037 18.026 1.00 97.62 90 GLN A C 1
ATOM 716 O O . GLN A 1 90 ? -10.161 -2.556 18.794 1.00 97.62 90 GLN A O 1
ATOM 721 N N . LEU A 1 91 ? -9.664 -3.657 16.892 1.00 97.94 91 LEU A N 1
ATOM 722 C CA . LEU A 1 91 ? -11.047 -3.833 16.453 1.00 97.94 91 LEU A CA 1
ATOM 723 C C . LEU A 1 91 ? -11.856 -4.659 17.463 1.00 97.94 91 LEU A C 1
ATOM 725 O O . LEU A 1 91 ? -12.935 -4.242 17.877 1.00 97.94 91 LEU A O 1
ATOM 729 N N . ALA A 1 92 ? -11.325 -5.796 17.921 1.00 97.88 92 ALA A N 1
ATOM 730 C CA . ALA A 1 92 ? -11.991 -6.643 18.913 1.00 97.88 92 ALA A CA 1
ATOM 731 C C . ALA A 1 92 ? -12.221 -5.906 20.246 1.00 97.88 92 ALA A C 1
ATOM 733 O O . ALA A 1 92 ? -13.269 -6.056 20.886 1.00 97.88 92 ALA A O 1
ATOM 734 N N . LYS A 1 93 ? -11.261 -5.069 20.658 1.00 97.94 93 LYS A N 1
ATOM 735 C CA . LYS A 1 93 ? -11.408 -4.194 21.823 1.00 97.94 93 LYS A CA 1
ATOM 736 C C . LYS A 1 93 ? -12.525 -3.169 21.609 1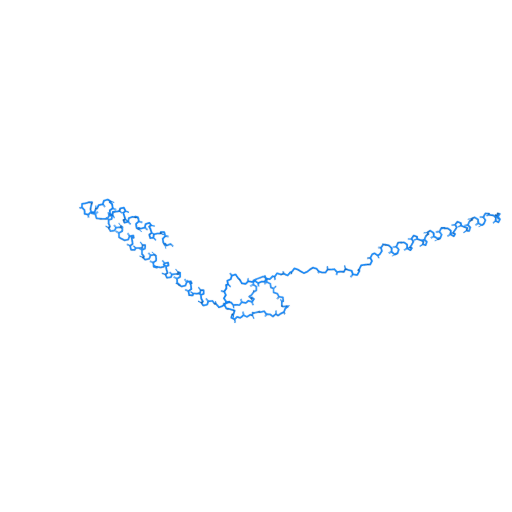.00 97.94 93 LYS A C 1
ATOM 738 O O . LYS A 1 93 ? -13.410 -3.077 22.456 1.00 97.94 93 LYS A O 1
ATOM 743 N N . ALA A 1 94 ? -12.524 -2.456 20.483 1.00 97.69 94 ALA A N 1
ATOM 744 C CA . ALA A 1 94 ? -13.545 -1.460 20.164 1.00 97.69 94 ALA A CA 1
ATOM 745 C C . ALA A 1 94 ? -14.952 -2.080 20.120 1.00 97.69 94 ALA A C 1
ATOM 747 O O . ALA A 1 94 ? -15.891 -1.544 20.706 1.00 97.69 94 ALA A O 1
ATOM 748 N N . GLN A 1 95 ? -15.091 -3.267 19.524 1.00 98.06 95 GLN A N 1
ATOM 749 C CA . GLN A 1 95 ? -16.344 -4.026 19.517 1.00 98.06 95 GLN A CA 1
ATOM 750 C C . GLN A 1 95 ? -16.802 -4.407 20.929 1.00 98.06 95 GLN A C 1
ATOM 752 O O . GLN A 1 95 ? -17.987 -4.306 21.250 1.00 98.06 95 GLN A O 1
ATOM 757 N N . SER A 1 96 ? -15.870 -4.813 21.795 1.00 97.94 96 SER A N 1
ATOM 758 C CA . SER A 1 96 ? -16.170 -5.135 23.194 1.00 97.94 96 SER A CA 1
ATOM 759 C C . SER A 1 96 ? -16.623 -3.904 23.980 1.00 97.94 96 SER A C 1
ATOM 761 O O . SER A 1 96 ? -17.559 -3.987 24.777 1.00 97.94 96 SER A O 1
ATOM 763 N N . ASP A 1 97 ? -15.994 -2.754 23.751 1.00 97.25 97 ASP A N 1
ATOM 764 C CA . ASP A 1 97 ? -16.354 -1.493 24.401 1.00 97.25 97 ASP A CA 1
ATOM 765 C C . ASP A 1 97 ? -17.710 -0.967 23.894 1.00 97.25 97 ASP A C 1
ATOM 767 O O . ASP A 1 97 ? -18.547 -0.546 24.697 1.00 97.25 97 ASP A O 1
ATOM 771 N N . LEU A 1 98 ? -18.006 -1.122 22.599 1.00 97.88 98 LEU A N 1
ATOM 772 C CA . LEU A 1 98 ? -19.334 -0.875 22.037 1.00 97.88 98 LEU A CA 1
ATOM 773 C C . LEU A 1 98 ? -20.396 -1.801 22.645 1.00 97.88 98 LEU A C 1
ATOM 775 O O . LEU A 1 98 ? -21.478 -1.342 23.012 1.00 97.88 98 LEU A O 1
ATOM 779 N N . ALA A 1 99 ? -20.109 -3.096 22.789 1.00 97.50 99 ALA A N 1
ATOM 780 C CA . ALA A 1 99 ? -21.031 -4.040 23.418 1.00 97.50 99 ALA A CA 1
ATOM 781 C C . ALA A 1 99 ? -21.327 -3.651 24.876 1.00 97.50 99 ALA A C 1
ATOM 783 O O . ALA A 1 99 ? -22.487 -3.657 25.296 1.00 97.50 99 ALA A O 1
ATOM 784 N N . LYS A 1 100 ? -20.305 -3.238 25.639 1.00 97.12 100 LYS A N 1
ATOM 785 C CA . LYS A 1 100 ? -20.481 -2.708 27.001 1.00 97.12 100 LYS A CA 1
ATOM 786 C C . LYS A 1 100 ? -21.354 -1.453 27.013 1.00 97.12 100 LYS A C 1
ATOM 788 O O . LYS A 1 100 ? -22.296 -1.392 27.800 1.00 97.12 100 LYS A O 1
ATOM 793 N N . ALA A 1 101 ? -21.083 -0.485 26.136 1.00 96.56 101 ALA A N 1
ATOM 794 C CA . ALA A 1 101 ? -21.870 0.744 26.039 1.00 96.56 101 ALA A CA 1
ATOM 795 C C . ALA A 1 101 ? -23.337 0.456 25.680 1.00 96.56 101 ALA A C 1
ATOM 797 O O . ALA A 1 101 ? -24.244 1.026 26.285 1.00 96.56 101 ALA A O 1
ATOM 798 N N . ASN A 1 102 ? -23.580 -0.477 24.754 1.00 96.81 102 ASN A N 1
ATOM 799 C CA . ASN A 1 102 ? -24.924 -0.916 24.380 1.00 96.81 102 ASN A CA 1
ATOM 800 C C . ASN A 1 102 ? -25.670 -1.558 25.551 1.00 96.81 102 ASN A C 1
ATOM 802 O O . ASN A 1 102 ? -26.825 -1.217 25.804 1.00 96.81 102 ASN A O 1
ATOM 806 N N . ASN A 1 103 ? -25.016 -2.457 26.288 1.00 96.75 103 ASN A N 1
ATOM 807 C CA . ASN A 1 103 ? -25.609 -3.089 27.465 1.00 96.75 103 ASN A CA 1
ATOM 808 C C . ASN A 1 103 ? -25.962 -2.057 28.543 1.00 96.75 103 ASN A C 1
ATOM 810 O O . ASN A 1 103 ? -27.047 -2.120 29.119 1.00 96.75 103 ASN A O 1
ATOM 814 N N . GLU A 1 104 ? -25.093 -1.072 28.772 1.00 94.06 104 GLU A N 1
ATOM 815 C CA . GLU A 1 104 ? -25.339 0.007 29.729 1.00 94.06 104 GLU A CA 1
ATOM 816 C C . GLU A 1 104 ? -26.503 0.913 29.302 1.00 94.06 104 GLU A C 1
ATOM 818 O O . GLU A 1 104 ? -27.389 1.204 30.108 1.00 94.06 104 GLU A O 1
ATOM 823 N N . ALA A 1 105 ? -26.560 1.310 28.028 1.00 94.75 105 ALA A N 1
ATOM 824 C CA . ALA A 1 105 ? -27.676 2.087 27.495 1.00 94.75 105 ALA A CA 1
ATOM 825 C C . ALA A 1 105 ? -28.999 1.309 27.582 1.00 94.75 105 ALA A C 1
ATOM 827 O O . ALA A 1 105 ? -30.018 1.858 28.002 1.00 94.75 105 ALA A O 1
ATOM 828 N N . ASN A 1 106 ? -28.988 0.014 27.253 1.00 94.06 106 ASN A N 1
ATOM 829 C CA . ASN A 1 106 ? -30.161 -0.849 27.378 1.00 94.06 106 ASN A CA 1
ATOM 830 C C . ASN A 1 106 ? -30.621 -0.979 28.832 1.00 94.06 106 ASN A C 1
ATOM 832 O O . ASN A 1 106 ? -31.817 -0.868 29.095 1.00 94.06 106 ASN A O 1
ATOM 836 N N . ARG A 1 107 ? -29.694 -1.154 29.779 1.00 92.06 107 ARG A N 1
ATOM 837 C CA . ARG A 1 107 ? -29.999 -1.200 31.215 1.00 92.06 107 ARG A CA 1
ATOM 838 C C . ARG A 1 107 ? -30.697 0.078 31.670 1.00 92.06 107 ARG A C 1
ATOM 840 O O . ARG A 1 107 ? -31.749 0.004 32.295 1.00 92.06 107 ARG A O 1
ATOM 847 N N . ARG A 1 108 ? -30.156 1.241 31.297 1.00 91.00 108 ARG A N 1
ATOM 848 C CA . ARG A 1 108 ? -30.720 2.557 31.634 1.00 91.00 108 ARG A CA 1
ATOM 849 C C . ARG A 1 108 ? -32.112 2.785 31.051 1.00 91.00 108 ARG A C 1
ATOM 851 O O . ARG A 1 108 ? -32.966 3.315 31.748 1.00 91.00 108 ARG A O 1
ATOM 858 N N . ARG A 1 109 ? -32.374 2.326 29.822 1.00 89.56 109 ARG A N 1
ATOM 859 C CA . ARG A 1 109 ? -33.708 2.408 29.192 1.00 89.56 109 ARG A CA 1
ATOM 860 C C . ARG A 1 109 ? -34.794 1.625 29.937 1.00 89.56 109 ARG A C 1
ATOM 862 O O . ARG A 1 109 ? -35.958 1.989 29.829 1.00 89.56 109 ARG A O 1
ATOM 869 N N . HIS A 1 110 ? -34.433 0.561 30.659 1.00 89.12 110 HIS A N 1
ATOM 870 C CA . HIS A 1 110 ? -35.384 -0.265 31.414 1.00 89.12 110 HIS A CA 1
ATOM 871 C C . HIS A 1 110 ? -35.578 0.198 32.869 1.00 89.12 110 HIS A C 1
ATOM 873 O O . HIS A 1 110 ? -36.407 -0.369 33.581 1.00 89.12 110 HIS A O 1
ATOM 879 N N . LEU A 1 111 ? -34.835 1.210 33.332 1.00 87.88 111 LEU A N 1
ATOM 880 C CA . LEU A 1 111 ? -35.061 1.813 34.644 1.00 87.88 111 LEU A CA 1
ATOM 881 C C . LEU A 1 111 ? -36.267 2.759 34.581 1.00 87.88 111 LEU A C 1
ATOM 883 O O . LEU A 1 111 ? -36.471 3.470 33.600 1.00 87.88 111 LEU A O 1
ATOM 887 N N . SER A 1 112 ? -37.081 2.764 35.639 1.00 81.00 112 SER A N 1
ATOM 888 C CA . SER A 1 112 ? -38.223 3.679 35.740 1.00 81.00 112 SER A CA 1
ATOM 889 C C . SER A 1 112 ? -37.744 5.136 35.786 1.00 81.00 112 SER A C 1
ATOM 891 O O . SER A 1 112 ? -36.731 5.435 36.420 1.00 81.00 112 SER A O 1
ATOM 893 N N . GLN A 1 113 ? -38.497 6.044 35.155 1.00 75.19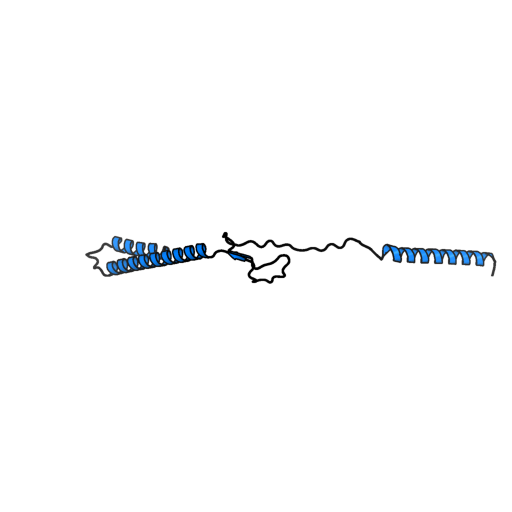 113 GLN A N 1
ATOM 894 C CA . GLN A 1 113 ? -38.177 7.478 35.035 1.00 75.19 113 GLN A CA 1
ATOM 895 C C . GLN A 1 113 ? -37.991 8.193 36.384 1.00 75.19 113 GLN A C 1
ATOM 897 O O . GLN A 1 113 ? -37.406 9.267 36.436 1.00 75.19 113 GLN A O 1
ATOM 902 N N . ASN A 1 114 ? -38.438 7.587 37.485 1.00 81.38 114 ASN A N 1
ATOM 903 C CA . ASN A 1 114 ? -38.227 8.117 38.833 1.00 81.38 114 ASN A CA 1
ATOM 904 C C . ASN A 1 114 ? -36.792 7.909 39.356 1.00 81.38 114 ASN A C 1
ATOM 906 O O . ASN A 1 114 ? -36.432 8.498 40.371 1.00 81.38 114 ASN A O 1
ATOM 910 N N . PHE A 1 115 ? -35.991 7.058 38.706 1.00 80.88 115 PHE A N 1
ATOM 911 C CA . PHE A 1 115 ? -34.641 6.682 39.147 1.00 80.88 115 PHE A CA 1
ATOM 912 C C . PHE A 1 115 ? -33.529 7.157 38.207 1.00 80.88 115 PHE A C 1
ATOM 914 O O . PHE A 1 115 ? -32.359 7.021 38.556 1.00 80.88 115 PHE A O 1
ATOM 921 N N . ILE A 1 116 ? -33.868 7.676 37.023 1.00 86.31 116 ILE A N 1
ATOM 922 C CA . ILE A 1 116 ? -32.890 8.148 36.041 1.00 86.31 116 ILE A CA 1
ATOM 923 C C . ILE A 1 116 ? -33.388 9.410 35.341 1.00 86.31 116 ILE A C 1
ATOM 925 O O . ILE A 1 116 ? -34.552 9.504 34.950 1.00 86.31 116 ILE A O 1
ATOM 929 N N . SER A 1 117 ? -32.495 10.380 35.176 1.00 90.75 117 SER A N 1
ATOM 930 C CA . SER A 1 117 ? -32.789 11.619 34.458 1.00 90.75 117 SER A CA 1
ATOM 931 C C . SER A 1 117 ? -32.808 11.416 32.934 1.00 90.75 117 SER A C 1
ATOM 933 O O . SER A 1 117 ? -32.171 10.512 32.388 1.00 90.75 117 SER A O 1
ATOM 935 N N . ALA A 1 118 ? -33.510 12.297 32.213 1.00 88.31 118 ALA A N 1
ATOM 936 C CA . ALA A 1 118 ? -33.502 12.296 30.746 1.00 88.31 118 ALA A CA 1
ATOM 937 C C . ALA A 1 118 ? -32.098 12.571 30.165 1.00 88.31 118 ALA A C 1
ATOM 939 O O . ALA A 1 118 ? -31.735 12.018 29.128 1.00 88.31 118 ALA A O 1
ATOM 940 N N . GLU A 1 119 ? -31.290 13.373 30.862 1.00 91.00 119 GLU A N 1
ATOM 941 C CA . GLU A 1 119 ? -29.905 13.680 30.492 1.00 91.00 119 GLU A CA 1
ATOM 942 C C . GLU A 1 119 ? -28.988 12.448 30.605 1.00 91.00 119 GLU A C 1
ATOM 944 O O . GLU A 1 119 ? -28.208 12.154 29.698 1.00 91.00 119 GLU A O 1
ATOM 949 N N . GLU A 1 120 ? -29.110 11.654 31.672 1.00 91.00 120 GLU A N 1
ATOM 950 C CA . GLU A 1 120 ? -28.331 10.415 31.846 1.00 91.00 120 GLU A CA 1
ATOM 951 C C . GLU A 1 120 ? -28.655 9.340 30.801 1.00 91.00 120 GLU A C 1
ATOM 953 O O . GLU A 1 120 ? -27.814 8.485 30.495 1.00 91.00 120 GLU A O 1
ATOM 958 N N . LEU A 1 121 ? -29.877 9.360 30.264 1.00 91.44 121 LEU A N 1
ATOM 959 C CA . LEU A 1 121 ? -30.276 8.500 29.156 1.00 91.44 121 LEU A CA 1
ATOM 960 C C . LEU A 1 121 ? -29.660 8.987 27.838 1.00 91.44 121 LEU A C 1
ATOM 962 O O . LEU A 1 121 ? -29.148 8.175 27.064 1.00 91.44 121 LEU A O 1
ATOM 966 N N . ASP A 1 122 ? -29.683 10.297 27.586 1.00 93.31 122 ASP A N 1
ATOM 967 C CA . ASP A 1 122 ? -29.099 10.873 26.374 1.00 93.31 122 ASP A CA 1
ATOM 968 C C . ASP A 1 122 ? -27.576 10.700 26.341 1.00 93.31 122 ASP A C 1
ATOM 970 O O . ASP A 1 122 ? -27.032 10.194 25.361 1.00 93.31 122 ASP A O 1
ATOM 974 N N . THR A 1 123 ? -26.886 10.960 27.453 1.00 95.31 123 THR A N 1
ATOM 975 C CA . THR A 1 123 ? -25.439 10.706 27.587 1.00 95.31 123 THR A CA 1
ATOM 976 C C . THR A 1 123 ? -25.078 9.242 27.326 1.00 95.31 123 THR A C 1
ATOM 978 O O . THR A 1 123 ? -24.095 8.963 26.638 1.00 95.31 123 THR A O 1
ATOM 981 N N . ALA A 1 124 ? -25.891 8.286 27.790 1.00 94.50 124 ALA A N 1
ATOM 982 C CA . ALA A 1 124 ? -25.679 6.869 27.498 1.00 94.50 124 ALA A CA 1
ATOM 983 C C . ALA A 1 124 ? -25.871 6.541 26.007 1.00 94.50 124 ALA A C 1
ATOM 985 O O . ALA A 1 124 ? -25.083 5.785 25.434 1.00 94.50 124 ALA A O 1
ATOM 986 N N . ASN A 1 125 ? -26.875 7.135 25.354 1.00 94.19 125 ASN A N 1
ATOM 987 C CA . ASN A 1 125 ? -27.089 6.980 23.914 1.00 94.19 125 ASN A CA 1
ATOM 988 C C . ASN A 1 125 ? -25.959 7.622 23.089 1.00 94.19 125 ASN A C 1
ATOM 990 O O . ASN A 1 125 ? -25.529 7.052 22.085 1.00 94.19 125 ASN A O 1
ATOM 994 N N . LEU A 1 126 ? -25.459 8.786 23.508 1.00 96.19 126 LEU A N 1
ATOM 995 C CA . LEU A 1 126 ? -24.313 9.454 22.889 1.00 96.19 126 LEU A CA 1
ATOM 996 C C . LEU A 1 126 ? -23.038 8.624 23.049 1.00 96.19 126 LEU A C 1
ATOM 998 O O . LEU A 1 126 ? -22.284 8.484 22.089 1.00 96.19 126 LEU A O 1
ATOM 1002 N N . ASN A 1 127 ? -22.837 7.999 24.211 1.00 96.06 127 ASN A N 1
ATOM 1003 C CA . ASN A 1 127 ? -21.708 7.103 24.438 1.00 96.06 127 ASN A CA 1
ATOM 1004 C C . ASN A 1 127 ? -21.741 5.880 23.504 1.00 96.06 127 ASN A C 1
ATOM 1006 O O . ASN A 1 127 ? -20.715 5.513 22.939 1.00 96.06 127 ASN A O 1
ATOM 1010 N N . VAL A 1 128 ? -22.918 5.286 23.267 1.00 96.81 128 VAL A N 1
ATOM 1011 C CA . VAL A 1 128 ? -23.072 4.214 22.264 1.00 96.81 128 VAL A CA 1
ATOM 1012 C C . VAL A 1 128 ? -22.667 4.696 20.874 1.00 96.81 128 VAL A C 1
ATOM 1014 O O . VAL A 1 128 ? 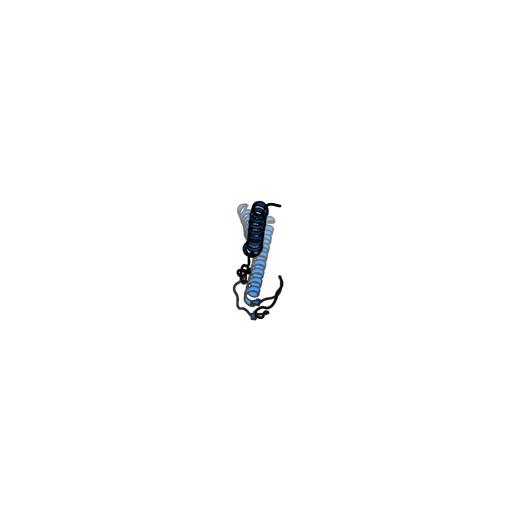-21.885 4.024 20.209 1.00 96.81 128 VAL A O 1
ATOM 1017 N N . LYS A 1 129 ? -23.150 5.869 20.443 1.00 96.44 129 LYS A N 1
ATOM 1018 C CA . LYS A 1 129 ? -22.790 6.441 19.134 1.00 96.44 129 LYS A CA 1
ATOM 1019 C C . LYS A 1 129 ? -21.285 6.705 19.019 1.00 96.44 129 LYS A C 1
ATOM 1021 O O . LYS A 1 129 ? -20.702 6.427 17.976 1.00 96.44 129 LYS A O 1
ATOM 1026 N N . ALA A 1 130 ? -20.653 7.194 20.087 1.00 96.12 130 ALA A N 1
ATOM 1027 C CA . ALA A 1 130 ? -19.212 7.432 20.129 1.00 96.12 130 ALA A CA 1
ATOM 1028 C C . ALA A 1 130 ? -18.407 6.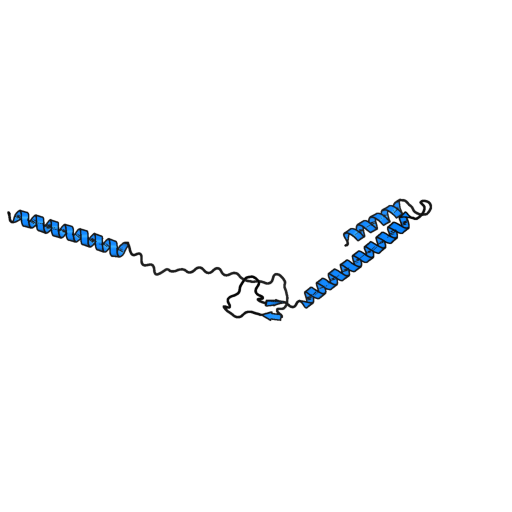126 20.006 1.00 96.12 130 ALA A C 1
ATOM 1030 O O . ALA A 1 130 ? -17.460 6.054 19.223 1.00 96.12 130 ALA A O 1
ATOM 1031 N N . MET A 1 131 ? -18.809 5.072 20.723 1.00 95.81 131 MET A N 1
ATOM 1032 C CA . MET A 1 131 ? -18.165 3.758 20.605 1.00 95.81 131 MET A CA 1
ATOM 1033 C C . MET A 1 131 ? -18.433 3.109 19.244 1.00 95.81 131 MET A C 1
ATOM 1035 O O . MET A 1 131 ? -17.558 2.439 18.710 1.00 95.81 131 MET A O 1
ATOM 1039 N N . GLN A 1 132 ? -19.607 3.341 18.649 1.00 94.94 132 GLN A N 1
ATOM 1040 C CA . GLN A 1 132 ? -19.942 2.823 17.324 1.00 94.94 132 GLN A CA 1
ATOM 1041 C C . GLN A 1 132 ? -19.073 3.452 16.233 1.00 94.94 132 GLN A C 1
ATOM 1043 O O . GLN A 1 132 ? -18.712 2.764 15.292 1.00 94.94 132 GLN A O 1
ATOM 1048 N N . ALA A 1 133 ? -18.700 4.725 16.374 1.00 94.38 133 ALA A N 1
ATOM 1049 C CA . ALA A 1 133 ? -17.762 5.384 15.465 1.00 94.38 133 ALA A CA 1
ATOM 1050 C C . ALA A 1 133 ? -16.310 4.890 15.615 1.00 94.38 133 ALA A C 1
ATOM 1052 O O . ALA A 1 133 ? -15.476 5.185 14.764 1.00 94.38 133 ALA A O 1
ATOM 1053 N N . SER A 1 134 ? -16.002 4.188 16.709 1.00 90.38 134 SER A N 1
ATOM 1054 C CA . SER A 1 134 ? -14.663 3.656 16.994 1.00 90.38 134 SER A CA 1
ATOM 1055 C C . SER A 1 134 ? -14.450 2.232 16.454 1.00 90.38 134 SER A C 1
ATOM 1057 O O . SER A 1 134 ? -13.335 1.721 16.553 1.00 90.38 134 SER A O 1
ATOM 1059 N N . VAL A 1 135 ? -15.506 1.594 15.932 1.00 87.94 135 VAL A N 1
ATOM 1060 C CA . VAL A 1 135 ? -15.510 0.258 15.304 1.00 87.94 135 VAL A CA 1
ATOM 1061 C C . VAL A 1 135 ? -15.550 0.415 13.792 1.00 87.94 135 VAL A C 1
ATOM 1063 O O . VAL A 1 135 ? -14.766 -0.293 13.126 1.00 87.94 135 VAL A O 1
#

Solvent-accessible surface area (backbone atoms only — not comparable to full-atom values): 8341 Å² total; per-residue (Å²): 132,60,74,66,61,56,51,56,52,53,52,50,52,53,51,52,52,51,52,53,51,51,52,50,51,48,50,62,65,66,73,54,83,83,72,92,80,80,82,87,87,79,90,83,81,86,86,74,76,95,65,91,70,57,74,74,45,72,67,66,61,89,93,60,90,79,61,94,88,61,72,51,64,41,60,60,55,65,68,57,52,51,51,49,52,51,52,53,52,50,44,55,50,28,50,51,51,26,51,51,32,46,52,51,34,53,52,57,71,72,50,58,74,91,81,50,57,74,65,64,51,49,54,32,51,49,47,28,53,56,32,55,75,62,93

Foldseek 3Di:
DDPVVVVVVVVVVVVVVVVVVVVVVCCVPVVDDDDPDDDDDDDDDDDDDPDDADWPDAPDDPPDDDDPPDDGTDGDCVVVVVVVVVVVVQVVVLVVQLVVLVVVLVVQVPDDCVVDPPVNNVVSVVSNVVSVVSD

Mean predicted aligned error: 11.86 Å

Sequence (135 aa):
MSIKTIKYFSTIIVAIVAVLAGWWLWNYYMQSPWTRDGKIRAEKVSITPQVSGRIVELNIKDNQLVNAGDLLLTIDKTPFQIAELNAQAQLAKAQSDLAKANNEANRRRHLSQNFISAEELDTANLNVKAMQASV

Secondary structure (DSSP, 8-state):
--HHHHHHHHHHHHHHHHHHHHHHHHHHHHSS-----------------SS---EEEE---TT----TT---EEE--HHHHHHHHHHHHHHHHHHHHHHHHHHHHHHHHTS-TTTS-HHHHHHHHHHHHHHHTT-

pLDDT: mean 89.63, std 8.98, range [52.75, 98.19]

Nearest PDB structures (foldseek):
  2f1m-assembly2_D  TM=8.520E-01  e=7.454E-04  Escherichia coli
  2f1m-assembly1_B  TM=7.790E-01  e=1.685E-03  Escherichia coli
  5xu0-assembly1_B-2  TM=8.456E-01  e=8.690E-02  Streptococcus pneumoniae
  5nik-assembly1_D  TM=4.976E-01  e=1.140E-01  Escherichia coli K-12
  5xu0-assembly1_C-2  TM=6.537E-01  e=6.240E-01  Streptococcus pneumoniae

Organism: Escherichia coli (NCBI:txid562)

InterPro domains:
  IPR050393 Membrane Fusion Protein (MFP) [PTHR30367] (4-134)
  IPR058624 Multidrug resistance protein MdtA-like, alpha-helical hairpin domain [PF25876] (85-135)

Radius of gyration: 45.8 Å; Cα contacts (8 Å, |Δi|>4): 54; chains: 1; bounding box: 65×31×137 Å